Protein AF-A0A5S5CEU0-F1 (afdb_monomer)

Radius of gyration: 12.34 Å; Cα contacts (8 Å, |Δi|>4): 49; chains: 1; bounding box: 27×25×31 Å

Structure (mmCIF, N/CA/C/O backbone):
data_AF-A0A5S5CEU0-F1
#
_entry.id   AF-A0A5S5CEU0-F1
#
loop_
_atom_site.group_PDB
_atom_site.id
_atom_site.type_symbol
_ato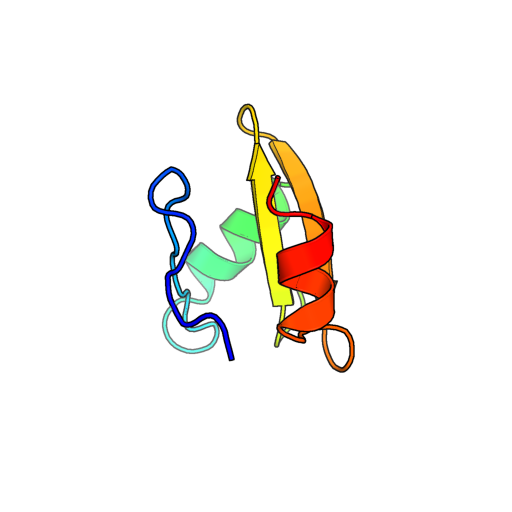m_site.label_atom_id
_atom_site.label_alt_id
_atom_site.label_comp_id
_atom_site.label_asym_id
_atom_site.label_entity_id
_atom_site.label_seq_id
_atom_site.pdbx_PDB_ins_code
_atom_site.Cartn_x
_atom_site.Cartn_y
_atom_site.Cartn_z
_atom_site.occupancy
_atom_site.B_iso_or_equiv
_atom_site.auth_seq_id
_atom_site.auth_comp_id
_atom_site.auth_asym_id
_atom_site.auth_atom_id
_atom_site.pdbx_PDB_model_num
ATOM 1 N N . MET A 1 1 ? -4.992 -13.519 -21.236 1.00 46.56 1 MET A N 1
ATOM 2 C CA . MET A 1 1 ? -4.951 -12.864 -19.915 1.00 46.56 1 MET A CA 1
ATOM 3 C C . MET A 1 1 ? -6.180 -11.975 -19.884 1.00 46.56 1 MET A C 1
ATOM 5 O O . MET A 1 1 ? -6.466 -11.371 -20.905 1.00 46.56 1 MET A O 1
ATOM 9 N N . GLN A 1 2 ? -7.031 -12.067 -18.862 1.00 48.97 2 GLN A N 1
ATOM 10 C CA . GLN A 1 2 ? -8.227 -11.217 -18.814 1.00 48.97 2 GLN A CA 1
ATOM 11 C C . GLN A 1 2 ? -7.759 -9.836 -18.345 1.00 48.97 2 GLN A C 1
ATOM 13 O O . GLN A 1 2 ? -7.475 -9.652 -17.168 1.00 48.97 2 GLN A O 1
ATOM 18 N N . ASP A 1 3 ? -7.562 -8.932 -19.303 1.00 63.25 3 ASP A N 1
ATOM 19 C CA . ASP A 1 3 ? -6.936 -7.615 -19.133 1.00 63.25 3 ASP A CA 1
ATOM 20 C C . ASP A 1 3 ? -7.961 -6.500 -18.837 1.00 63.25 3 ASP A C 1
ATOM 22 O O . ASP A 1 3 ? -7.790 -5.374 -19.298 1.00 63.25 3 ASP A O 1
ATOM 26 N N . ASP A 1 4 ? -9.041 -6.785 -18.098 1.00 72.44 4 ASP A N 1
ATOM 27 C CA . ASP A 1 4 ? -9.940 -5.725 -17.607 1.00 72.44 4 ASP A CA 1
ATOM 28 C C . ASP A 1 4 ? -9.760 -5.583 -16.086 1.00 72.44 4 ASP A C 1
ATOM 30 O O . ASP A 1 4 ? -10.116 -6.502 -15.340 1.00 72.44 4 ASP A O 1
ATOM 34 N N . PRO A 1 5 ? -9.140 -4.492 -15.600 1.00 76.75 5 PRO A N 1
ATOM 35 C CA . PRO A 1 5 ? -9.031 -4.239 -14.168 1.00 76.75 5 PRO A CA 1
ATOM 36 C C . PRO A 1 5 ?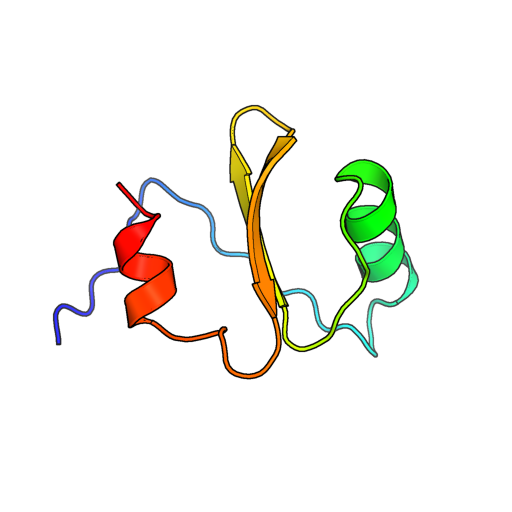 -10.426 -4.063 -13.554 1.00 76.75 5 PRO A C 1
ATOM 38 O O . PRO A 1 5 ? -11.330 -3.523 -14.194 1.00 76.75 5 PRO A O 1
ATOM 41 N N . ASN A 1 6 ? -10.608 -4.494 -12.300 1.00 84.12 6 ASN A N 1
ATOM 42 C CA . ASN A 1 6 ? -11.888 -4.329 -11.612 1.00 84.12 6 ASN A CA 1
ATOM 43 C C . ASN A 1 6 ? -12.204 -2.828 -11.482 1.00 84.12 6 ASN A C 1
ATOM 45 O O . ASN A 1 6 ? -11.528 -2.105 -10.755 1.00 84.12 6 ASN A O 1
ATOM 49 N N . ARG A 1 7 ? -13.235 -2.361 -12.196 1.00 87.12 7 ARG A N 1
ATOM 50 C CA . ARG A 1 7 ? -13.607 -0.937 -12.277 1.00 87.12 7 ARG A CA 1
ATOM 51 C C . ARG A 1 7 ? -14.280 -0.402 -11.015 1.00 87.12 7 ARG A C 1
ATOM 53 O O . ARG A 1 7 ? -14.479 0.803 -10.912 1.00 87.12 7 ARG A O 1
ATOM 60 N N . GLU A 1 8 ? -14.632 -1.277 -10.078 1.00 88.69 8 GLU A N 1
ATOM 61 C CA . GLU A 1 8 ? -15.171 -0.902 -8.768 1.00 88.69 8 GLU A CA 1
ATOM 62 C C . GLU A 1 8 ? -14.063 -0.593 -7.749 1.00 88.69 8 GLU A C 1
ATOM 64 O O . GLU A 1 8 ? -14.352 -0.200 -6.618 1.00 88.69 8 GLU A O 1
ATOM 69 N N . VAL A 1 9 ? -12.792 -0.768 -8.133 1.00 90.38 9 VAL A N 1
ATOM 70 C CA . VAL A 1 9 ? -11.630 -0.545 -7.272 1.00 90.38 9 VAL A CA 1
ATOM 71 C C . VAL A 1 9 ? -10.748 0.557 -7.844 1.00 90.38 9 VAL A C 1
ATOM 73 O O . VAL A 1 9 ? -10.329 0.516 -9.000 1.00 90.38 9 VAL A O 1
ATOM 76 N N . ASP A 1 10 ? -10.406 1.522 -6.995 1.00 92.75 10 ASP A N 1
ATOM 77 C CA . ASP A 1 10 ? -9.424 2.547 -7.324 1.00 92.75 10 ASP A CA 1
ATOM 78 C C . ASP A 1 10 ? -8.000 2.008 -7.157 1.00 92.75 10 ASP A C 1
ATOM 80 O O . ASP A 1 10 ? -7.611 1.512 -6.095 1.00 92.75 10 ASP A O 1
ATOM 84 N N . TYR A 1 11 ? -7.188 2.161 -8.201 1.00 92.12 11 TYR A N 1
ATOM 85 C CA . TYR A 1 11 ? -5.777 1.786 -8.186 1.00 92.12 11 TYR A CA 1
ATOM 86 C C . TYR A 1 11 ? -4.906 3.035 -8.079 1.00 92.12 11 TYR A C 1
ATOM 88 O O . TYR A 1 11 ? -4.905 3.889 -8.965 1.00 92.12 11 TYR A O 1
ATOM 96 N N . VAL A 1 12 ? -4.125 3.127 -7.003 1.00 94.31 12 VAL A N 1
ATOM 97 C CA . VAL A 1 12 ? -3.233 4.263 -6.742 1.00 94.31 12 VAL A CA 1
ATOM 98 C C . VAL A 1 12 ? -1.803 3.767 -6.578 1.00 94.31 12 VAL A C 1
ATOM 100 O O . VAL A 1 12 ? -1.543 2.818 -5.840 1.00 94.31 12 VAL A O 1
ATOM 103 N N . LEU A 1 13 ? -0.860 4.435 -7.246 1.00 94.88 13 LEU A N 1
ATOM 104 C CA . LEU A 1 13 ? 0.568 4.161 -7.118 1.00 94.88 13 LEU A CA 1
ATOM 105 C C . LEU A 1 13 ? 1.250 5.271 -6.321 1.00 94.88 13 LEU A C 1
ATOM 107 O O . LEU A 1 13 ? 1.221 6.439 -6.708 1.00 94.88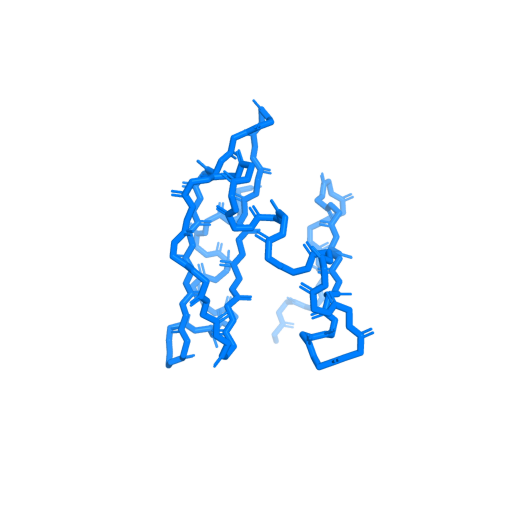 13 LEU A O 1
ATOM 111 N N . VAL A 1 14 ? 1.936 4.888 -5.248 1.00 94.88 14 VAL A N 1
ATOM 112 C CA . VAL A 1 14 ? 2.782 5.792 -4.465 1.00 94.88 14 VAL A CA 1
ATOM 113 C C . VAL A 1 14 ? 4.237 5.462 -4.745 1.00 94.88 14 VAL A C 1
ATOM 115 O O . VAL A 1 14 ? 4.695 4.349 -4.488 1.00 94.88 14 VAL A O 1
ATOM 118 N N . LYS A 1 15 ? 4.990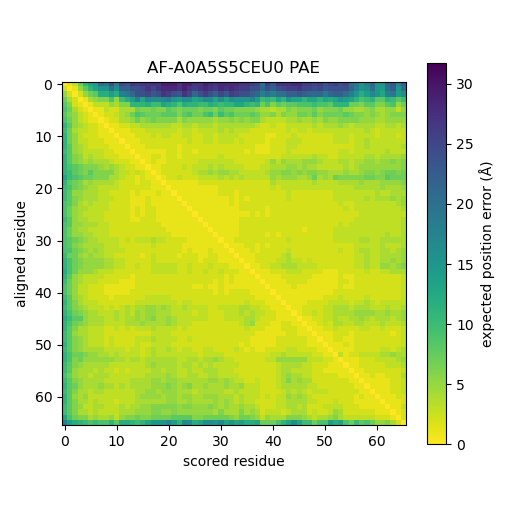 6.441 -5.251 1.00 95.06 15 LYS A N 1
ATOM 119 C CA . LYS A 1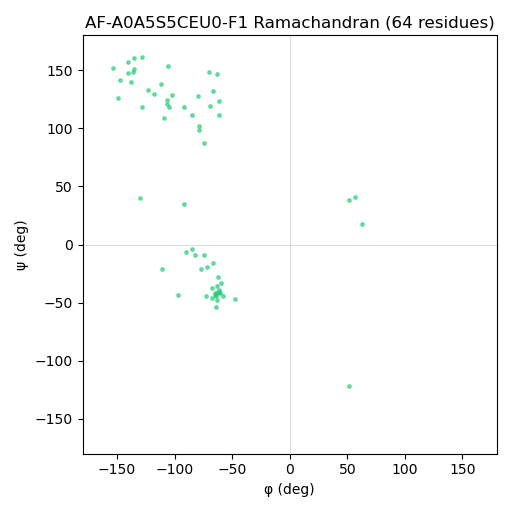 15 ? 6.430 6.278 -5.432 1.00 95.06 15 LYS A CA 1
ATOM 120 C C . LYS A 1 15 ? 7.154 6.603 -4.127 1.00 95.06 15 LYS A C 1
ATOM 122 O O . LYS A 1 15 ? 7.159 7.741 -3.661 1.00 95.06 15 LYS A O 1
ATOM 127 N N . VAL A 1 16 ? 7.730 5.575 -3.507 1.00 92.38 16 VAL A N 1
ATOM 128 C CA . VAL A 1 16 ? 8.250 5.639 -2.130 1.00 92.38 16 VAL A CA 1
ATOM 129 C C . VAL A 1 16 ? 9.368 6.672 -1.973 1.00 92.38 16 VAL A C 1
ATOM 131 O O . VAL A 1 16 ? 9.415 7.365 -0.960 1.00 92.38 16 VAL A O 1
ATOM 134 N N . ILE A 1 17 ? 10.264 6.794 -2.956 1.00 92.06 17 ILE A N 1
ATOM 135 C CA . ILE A 1 17 ? 11.433 7.681 -2.863 1.00 92.06 17 ILE A CA 1
ATOM 136 C C . ILE A 1 17 ? 11.009 9.147 -2.983 1.00 92.06 17 ILE A C 1
ATOM 138 O O . ILE A 1 17 ? 11.456 9.975 -2.190 1.00 92.06 17 ILE A O 1
ATOM 142 N N . GLU A 1 18 ? 10.126 9.459 -3.929 1.00 94.00 18 GLU A N 1
ATOM 143 C CA . GLU A 1 18 ? 9.640 10.815 -4.187 1.00 94.00 18 GLU A CA 1
ATOM 144 C C . GLU A 1 18 ? 8.587 11.274 -3.168 1.00 94.00 18 GLU A C 1
ATOM 146 O O . GLU A 1 18 ? 8.363 12.470 -3.006 1.00 94.00 18 GLU A O 1
ATOM 151 N N . SER A 1 19 ? 7.919 10.346 -2.478 1.00 94.38 19 SER A N 1
ATOM 152 C CA . SER A 1 19 ? 6.792 10.641 -1.581 1.00 94.38 19 SER A CA 1
ATOM 153 C C . SER A 1 19 ? 6.940 9.992 -0.204 1.00 94.38 19 SER A C 1
ATOM 155 O O . SER A 1 19 ? 5.959 9.525 0.374 1.00 94.38 19 SER A O 1
ATOM 157 N N . ARG A 1 20 ? 8.159 9.983 0.357 1.00 94.38 20 ARG A N 1
ATOM 158 C CA . ARG A 1 20 ? 8.457 9.377 1.672 1.00 94.38 20 ARG A CA 1
ATOM 159 C C . ARG A 1 20 ? 7.480 9.770 2.789 1.00 94.38 20 ARG A C 1
ATOM 161 O O . ARG A 1 20 ? 7.019 8.857 3.468 1.00 94.38 20 ARG A O 1
ATOM 168 N N . PRO A 1 21 ? 7.109 11.056 2.980 1.00 96.88 21 PRO A N 1
ATOM 169 C CA . PRO A 1 21 ? 6.158 11.4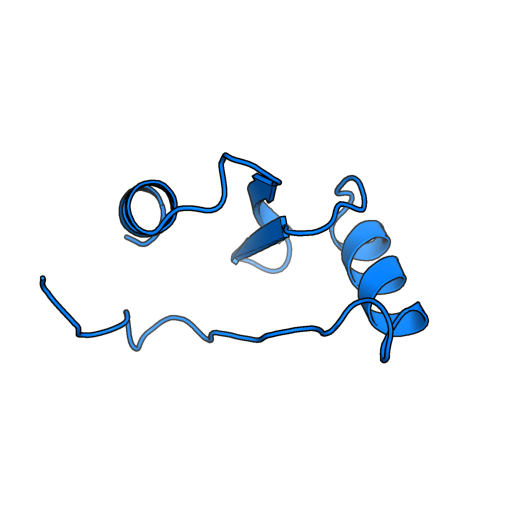22 4.031 1.00 96.88 21 PRO A CA 1
ATOM 170 C C . PRO A 1 21 ? 4.791 10.756 3.844 1.00 96.88 21 PRO A C 1
ATOM 172 O O . PRO A 1 21 ? 4.227 10.233 4.797 1.00 96.88 21 PRO A O 1
ATOM 175 N N . VAL A 1 22 ? 4.291 10.711 2.604 1.00 96.38 22 VAL A N 1
ATOM 176 C CA . VAL A 1 22 ? 3.011 10.071 2.265 1.00 96.38 22 VAL A CA 1
ATOM 177 C C . VAL A 1 22 ? 3.098 8.559 2.460 1.00 96.38 22 VAL A C 1
ATOM 179 O O . VAL A 1 22 ? 2.224 7.961 3.077 1.00 96.38 22 VAL A O 1
ATOM 182 N N . SER A 1 23 ? 4.173 7.937 1.977 1.00 96.25 23 SER A N 1
ATOM 183 C CA . SER A 1 23 ? 4.374 6.492 2.080 1.00 96.25 23 SER A CA 1
ATOM 184 C C . SER A 1 23 ? 4.490 6.020 3.535 1.00 96.25 23 SER A C 1
ATOM 186 O O . SER A 1 23 ? 3.873 5.020 3.897 1.00 96.25 23 SER A O 1
ATOM 188 N N . ASN A 1 24 ? 5.205 6.764 4.384 1.00 96.56 24 ASN A N 1
ATOM 189 C CA . ASN A 1 24 ? 5.273 6.482 5.819 1.00 96.56 24 ASN A CA 1
ATOM 190 C C . ASN A 1 24 ? 3.907 6.665 6.487 1.00 96.56 24 ASN A C 1
ATOM 192 O O . ASN A 1 24 ? 3.483 5.810 7.259 1.00 96.56 24 ASN A O 1
ATOM 196 N N . ARG A 1 25 ? 3.190 7.741 6.138 1.00 97.38 25 ARG A N 1
ATOM 197 C CA . ARG A 1 25 ? 1.873 8.029 6.705 1.00 97.38 25 ARG A CA 1
ATOM 198 C C . ARG A 1 25 ? 0.850 6.935 6.400 1.00 97.38 25 ARG A C 1
ATOM 200 O O . ARG A 1 25 ? 0.109 6.546 7.290 1.00 97.38 25 ARG A O 1
ATOM 207 N N . ILE A 1 26 ? 0.852 6.393 5.180 1.00 95.88 26 ILE A N 1
ATOM 208 C CA . ILE A 1 26 ? 0.006 5.248 4.806 1.00 95.88 26 ILE A CA 1
ATOM 209 C C . ILE A 1 26 ? 0.292 4.041 5.709 1.00 95.88 26 ILE A C 1
ATOM 211 O O . ILE A 1 26 ? -0.641 3.388 6.172 1.00 95.88 26 ILE A O 1
ATOM 215 N N . ALA A 1 27 ? 1.569 3.750 5.973 1.00 96.31 27 ALA A N 1
ATOM 216 C CA . ALA A 1 27 ? 1.950 2.635 6.833 1.00 96.31 27 ALA A CA 1
ATOM 217 C C . ALA A 1 27 ? 1.477 2.831 8.283 1.00 96.31 27 ALA A C 1
ATOM 219 O O . ALA A 1 27 ? 0.946 1.896 8.884 1.00 96.31 27 ALA A O 1
ATOM 220 N N . GLU A 1 28 ? 1.612 4.048 8.815 1.00 96.94 28 GLU A N 1
ATOM 221 C CA . GLU A 1 28 ? 1.135 4.428 10.149 1.00 96.94 28 GLU A CA 1
ATOM 222 C C . GLU A 1 28 ? -0.393 4.355 10.263 1.00 96.94 28 GLU A C 1
ATOM 224 O O . GLU A 1 28 ? -0.905 3.659 11.139 1.00 96.94 28 GLU A O 1
ATOM 229 N N . ASP A 1 29 ? -1.120 5.018 9.358 1.00 96.75 29 ASP A N 1
ATOM 230 C CA . ASP A 1 29 ? -2.585 5.115 9.396 1.00 96.75 29 ASP A CA 1
ATOM 231 C C . ASP A 1 29 ? -3.253 3.742 9.236 1.00 96.75 29 ASP A C 1
ATOM 233 O O . ASP A 1 29 ? -4.275 3.462 9.863 1.00 96.75 29 ASP A O 1
ATOM 237 N N . LEU A 1 30 ? -2.666 2.861 8.422 1.00 96.19 30 LEU A N 1
ATOM 238 C CA . LEU A 1 30 ? -3.176 1.506 8.202 1.00 96.19 30 LEU A CA 1
ATOM 239 C C . LEU A 1 30 ? -2.590 0.477 9.180 1.00 96.19 30 LEU A C 1
ATOM 241 O O . LEU A 1 30 ? -3.010 -0.683 9.175 1.00 96.19 30 LEU A O 1
ATOM 245 N N . GLY A 1 31 ? -1.617 0.865 10.010 1.00 95.94 31 GLY A N 1
ATOM 246 C CA . GLY A 1 31 ? -0.922 -0.029 10.935 1.00 95.94 31 GLY A CA 1
ATOM 247 C C . GLY A 1 31 ? -0.263 -1.216 10.225 1.00 95.94 31 GLY A C 1
ATOM 248 O O . GLY A 1 31 ? -0.378 -2.358 10.686 1.00 95.94 31 GLY A O 1
ATOM 249 N N . VAL A 1 32 ? 0.355 -0.986 9.065 1.00 95.69 32 VAL A N 1
ATOM 250 C CA . VAL A 1 32 ? 1.122 -1.992 8.310 1.00 95.69 32 VAL A CA 1
ATOM 251 C C . VAL A 1 32 ? 2.614 -1.722 8.438 1.00 95.69 32 VAL A C 1
ATOM 253 O O . VAL A 1 32 ? 3.045 -0.588 8.632 1.00 95.69 32 VAL A O 1
ATOM 256 N N . LYS A 1 33 ? 3.434 -2.766 8.307 1.00 96.00 33 LYS A N 1
ATOM 257 C CA . LYS A 1 33 ? 4.881 -2.577 8.194 1.00 96.00 33 LYS A CA 1
ATOM 258 C C . LYS A 1 33 ? 5.176 -1.866 6.873 1.00 96.00 33 LYS A C 1
ATOM 260 O O . LYS A 1 33 ? 4.671 -2.289 5.837 1.00 96.00 33 LYS A O 1
ATOM 265 N N . HIS A 1 34 ? 5.995 -0.818 6.911 1.00 95.44 34 HIS A N 1
ATOM 266 C CA . HIS A 1 34 ? 6.459 -0.145 5.699 1.00 95.44 34 HIS A CA 1
ATOM 267 C C . HIS A 1 34 ? 7.419 -1.056 4.926 1.00 95.44 34 HIS A C 1
ATOM 269 O O . HIS A 1 34 ? 8.448 -1.480 5.462 1.00 95.44 34 HIS A O 1
ATOM 275 N N . GLU A 1 35 ? 7.059 -1.393 3.689 1.00 95.31 35 GLU A N 1
ATOM 276 C CA . GLU A 1 35 ? 7.839 -2.264 2.809 1.00 95.31 35 GLU A CA 1
ATOM 277 C C . GLU A 1 35 ? 7.804 -1.743 1.366 1.00 95.31 35 GLU A C 1
ATOM 279 O O . GLU A 1 35 ? 6.890 -1.023 0.967 1.00 95.31 35 GLU A O 1
ATOM 284 N N . SER A 1 36 ? 8.801 -2.109 0.558 1.00 93.19 36 SER A N 1
ATOM 285 C CA . SER A 1 36 ? 8.845 -1.744 -0.8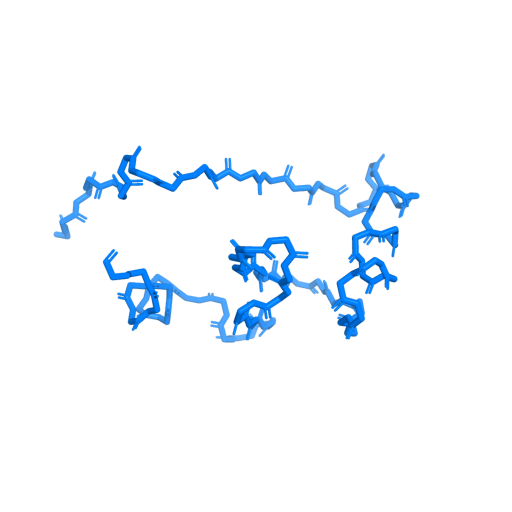60 1.00 93.19 36 SER A CA 1
ATOM 286 C C . SER A 1 36 ? 9.563 -2.829 -1.671 1.00 93.19 36 SER A C 1
ATOM 288 O O . SER A 1 36 ? 10.714 -3.129 -1.353 1.00 93.19 36 SER A O 1
ATOM 290 N N . PRO A 1 37 ? 8.955 -3.381 -2.740 1.00 94.44 37 PRO A N 1
ATOM 291 C CA . PRO A 1 37 ? 7.595 -3.116 -3.221 1.00 94.44 37 PRO A CA 1
ATOM 292 C C . PRO A 1 37 ? 6.525 -3.690 -2.275 1.00 94.44 37 PRO A C 1
ATOM 294 O O . PRO A 1 37 ? 6.746 -4.724 -1.642 1.00 94.44 37 PRO A O 1
ATOM 297 N N . GLN A 1 38 ? 5.367 -3.031 -2.191 1.00 96.50 38 GLN A N 1
ATOM 298 C CA . GLN A 1 38 ? 4.236 -3.446 -1.357 1.00 96.50 38 GLN A CA 1
ATOM 299 C C . GLN A 1 38 ? 2.904 -3.049 -2.009 1.00 96.50 38 GLN A C 1
ATOM 301 O O . GLN A 1 38 ? 2.790 -1.968 -2.584 1.00 96.50 38 GLN A O 1
ATOM 306 N N . ILE A 1 39 ? 1.902 -3.922 -1.903 1.00 95.56 39 ILE A N 1
ATOM 307 C CA . ILE A 1 39 ? 0.499 -3.658 -2.241 1.00 95.56 39 ILE A CA 1
ATOM 308 C C . ILE A 1 39 ? -0.299 -3.675 -0.946 1.00 95.56 39 ILE A C 1
ATOM 310 O O . ILE A 1 39 ? -0.111 -4.559 -0.107 1.00 95.56 39 ILE A O 1
ATOM 314 N N . ILE A 1 40 ? -1.217 -2.724 -0.812 1.00 96.06 40 ILE A N 1
ATOM 315 C CA . ILE A 1 40 ? -2.167 -2.658 0.291 1.00 96.06 40 ILE A CA 1
ATOM 316 C C . ILE A 1 40 ? -3.557 -2.523 -0.320 1.00 96.06 40 ILE A C 1
ATOM 318 O O . ILE A 1 40 ? -3.833 -1.548 -1.015 1.00 96.06 40 ILE A O 1
ATOM 322 N N . TYR A 1 41 ? -4.426 -3.498 -0.067 1.00 95.44 41 TYR A N 1
ATOM 323 C CA . TYR A 1 41 ? -5.839 -3.388 -0.397 1.00 95.44 41 TYR A CA 1
ATOM 324 C C . TYR A 1 41 ? -6.577 -2.823 0.817 1.00 95.44 41 TYR A C 1
ATOM 326 O O . TYR A 1 41 ? -6.557 -3.413 1.903 1.00 95.44 41 TYR A O 1
ATOM 334 N N . VAL A 1 42 ? -7.181 -1.650 0.636 1.00 94.50 42 VAL A N 1
ATOM 335 C CA . VAL A 1 42 ? -7.923 -0.923 1.669 1.00 94.50 42 VAL A CA 1
ATOM 336 C C . VAL A 1 42 ? -9.414 -1.118 1.432 1.00 94.50 42 VAL A C 1
ATOM 338 O O . VAL A 1 42 ? -9.904 -0.878 0.331 1.00 94.50 42 VAL A O 1
ATOM 341 N N . LYS A 1 43 ? -10.140 -1.520 2.475 1.00 93.25 43 LYS A N 1
ATOM 342 C CA . LYS A 1 43 ? -11.598 -1.673 2.461 1.00 93.25 43 LYS A CA 1
ATOM 343 C C . LYS A 1 43 ? -12.162 -1.122 3.761 1.00 93.25 43 LYS A C 1
ATOM 345 O O . LYS A 1 43 ? -11.544 -1.284 4.809 1.00 93.25 43 LYS A O 1
ATOM 350 N N . ASP A 1 44 ? -13.289 -0.418 3.688 1.00 93.12 44 ASP A N 1
ATOM 351 C CA . ASP A 1 44 ? -13.956 0.166 4.862 1.00 93.12 44 ASP A CA 1
ATOM 352 C C . ASP A 1 44 ? -13.009 1.009 5.744 1.00 93.12 44 ASP A C 1
ATOM 354 O O . ASP A 1 44 ? -13.077 0.994 6.970 1.00 93.12 44 ASP A O 1
ATOM 358 N N . ARG A 1 45 ? -12.105 1.761 5.092 1.00 91.62 45 ARG A N 1
ATOM 359 C CA . ARG A 1 45 ? -11.064 2.612 5.710 1.00 91.62 45 ARG A CA 1
ATOM 360 C C . ARG A 1 45 ? -10.015 1.868 6.548 1.00 91.62 45 ARG A C 1
ATOM 362 O O . ARG A 1 45 ? -9.298 2.504 7.315 1.00 91.62 45 ARG A O 1
ATOM 369 N N . ALA A 1 46 ? -9.881 0.556 6.382 1.00 93.25 46 ALA A N 1
ATOM 370 C CA . ALA A 1 46 ? -8.884 -0.258 7.067 1.00 93.25 46 ALA A CA 1
ATOM 371 C C . ALA A 1 46 ? -8.073 -1.111 6.081 1.00 93.25 46 ALA A C 1
ATOM 373 O O . ALA A 1 46 ? -8.497 -1.360 4.948 1.00 93.25 46 ALA A O 1
ATOM 374 N N . LYS A 1 47 ? -6.899 -1.595 6.515 1.00 94.19 47 LYS A N 1
ATOM 375 C CA . LYS A 1 47 ? -6.168 -2.623 5.761 1.00 94.19 47 LYS A CA 1
ATOM 376 C C . LYS A 1 47 ? -7.034 -3.883 5.683 1.00 94.19 47 LYS A C 1
ATOM 378 O O . LYS A 1 47 ? -7.428 -4.429 6.711 1.00 94.19 47 LYS A O 1
ATOM 383 N N . TYR A 1 48 ? -7.316 -4.347 4.474 1.00 94.88 48 TYR A N 1
ATOM 384 C CA . TYR A 1 48 ? -7.979 -5.629 4.249 1.00 94.88 48 TYR A CA 1
ATOM 385 C C . TYR A 1 48 ? -6.953 -6.716 3.937 1.00 94.88 48 TYR A C 1
ATOM 387 O O . TYR A 1 48 ? -7.009 -7.812 4.486 1.00 94.88 48 TYR A O 1
ATOM 395 N N . TRP A 1 49 ? -5.973 -6.392 3.094 1.00 95.44 49 TRP A N 1
ATOM 396 C CA . TRP A 1 49 ? -4.933 -7.330 2.690 1.00 95.44 49 TRP A CA 1
ATOM 397 C C . TRP A 1 49 ? -3.649 -6.605 2.289 1.00 95.44 49 TRP A C 1
ATOM 399 O O . TRP A 1 49 ? -3.693 -5.468 1.818 1.00 95.44 49 TRP A O 1
ATOM 409 N N . THR A 1 50 ? -2.503 -7.268 2.450 1.00 95.69 50 THR A N 1
ATOM 410 C CA . THR A 1 50 ? -1.205 -6.754 2.001 1.00 95.69 50 THR A CA 1
ATOM 411 C C . THR A 1 50 ? -0.339 -7.851 1.401 1.00 95.69 50 THR A C 1
ATOM 413 O O . THR A 1 50 ? -0.323 -8.971 1.913 1.00 95.69 50 THR A O 1
ATOM 416 N N . ALA A 1 51 ? 0.484 -7.494 0.420 1.00 96.19 51 ALA A N 1
ATOM 417 C CA . ALA A 1 51 ? 1.604 -8.308 -0.045 1.00 96.19 51 ALA A CA 1
ATOM 418 C C . ALA A 1 51 ? 2.842 -7.441 -0.244 1.00 96.19 51 ALA A C 1
ATOM 420 O O . ALA A 1 51 ? 2.729 -6.276 -0.617 1.00 96.19 51 ALA A O 1
ATOM 421 N N . SER A 1 52 ? 4.026 -8.011 -0.038 1.00 96.12 52 SER A N 1
ATOM 422 C CA . SER A 1 52 ? 5.299 -7.321 -0.236 1.00 96.12 52 SER A CA 1
ATOM 423 C C . SER A 1 52 ? 6.303 -8.196 -0.987 1.00 96.12 52 SER A C 1
ATOM 425 O O . SER A 1 52 ? 6.154 -9.419 -1.065 1.00 96.12 52 SER A O 1
ATOM 427 N N . HIS A 1 53 ? 7.325 -7.566 -1.567 1.00 93.56 53 HIS A N 1
ATOM 428 C CA . HIS A 1 53 ? 8.442 -8.235 -2.240 1.00 93.56 53 HIS A CA 1
ATOM 429 C C . HIS A 1 53 ? 7.979 -9.264 -3.292 1.00 93.56 53 HIS A C 1
ATOM 431 O O . HIS A 1 53 ? 7.263 -8.911 -4.226 1.00 93.56 53 HIS A O 1
ATOM 437 N N . SER A 1 54 ? 8.369 -10.536 -3.152 1.00 93.62 54 SER A N 1
ATOM 438 C CA . SER A 1 54 ? 8.034 -11.616 -4.092 1.00 93.62 54 SER A CA 1
ATOM 439 C C . SER A 1 54 ? 6.545 -11.966 -4.131 1.00 93.62 54 SER A C 1
ATOM 441 O O . SER A 1 54 ? 6.098 -12.610 -5.078 1.00 93.62 54 SER A O 1
ATOM 443 N N . ALA A 1 55 ? 5.763 -11.543 -3.133 1.00 92.38 55 ALA A N 1
ATOM 444 C CA . ALA A 1 55 ? 4.327 -11.790 -3.091 1.00 92.38 55 ALA A CA 1
ATOM 445 C C . ALA A 1 55 ? 3.519 -10.782 -3.928 1.00 92.38 55 ALA A C 1
ATOM 447 O O . ALA A 1 55 ? 2.323 -10.994 -4.133 1.00 92.38 55 ALA A O 1
ATOM 448 N N . VAL A 1 56 ? 4.141 -9.716 -4.440 1.00 91.62 56 VAL A N 1
ATOM 449 C CA . VAL A 1 56 ? 3.509 -8.741 -5.341 1.00 91.62 56 VAL A CA 1
ATOM 450 C C . VAL A 1 56 ? 3.361 -9.377 -6.729 1.00 91.62 56 VAL A C 1
ATOM 452 O O . VAL A 1 56 ? 4.234 -9.257 -7.584 1.00 91.62 56 VAL A O 1
ATOM 455 N N . THR A 1 57 ? 2.256 -10.095 -6.948 1.00 91.50 57 THR A N 1
ATOM 456 C CA . THR A 1 57 ? 1.946 -10.766 -8.220 1.00 91.50 57 THR A CA 1
ATOM 457 C C . THR A 1 57 ? 0.490 -10.543 -8.621 1.00 91.50 57 THR A C 1
ATOM 459 O O . THR A 1 57 ? -0.387 -10.433 -7.762 1.00 91.50 57 THR A O 1
ATOM 462 N N . SER A 1 58 ? 0.204 -10.544 -9.927 1.00 87.38 58 SER A N 1
ATOM 463 C CA . SER A 1 58 ? -1.170 -10.412 -10.434 1.00 87.38 58 SER A CA 1
ATOM 464 C C . SER A 1 58 ? -2.088 -11.534 -9.948 1.00 87.38 58 SER A C 1
ATOM 466 O O . SER A 1 58 ? -3.261 -11.291 -9.692 1.00 87.38 58 SER A O 1
ATOM 468 N N . ALA A 1 59 ? -1.549 -12.744 -9.763 1.00 87.81 59 ALA A N 1
ATOM 469 C CA . ALA A 1 59 ? -2.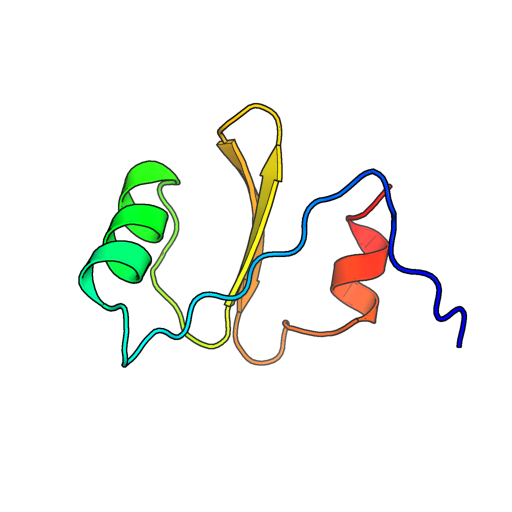301 -13.882 -9.243 1.00 87.81 59 ALA A CA 1
ATOM 470 C C . ALA A 1 59 ? -2.775 -13.646 -7.800 1.00 87.81 59 ALA A C 1
ATOM 472 O O . ALA A 1 59 ? -3.938 -13.890 -7.491 1.00 87.81 59 ALA A O 1
ATOM 473 N N . HIS A 1 60 ? -1.905 -13.120 -6.930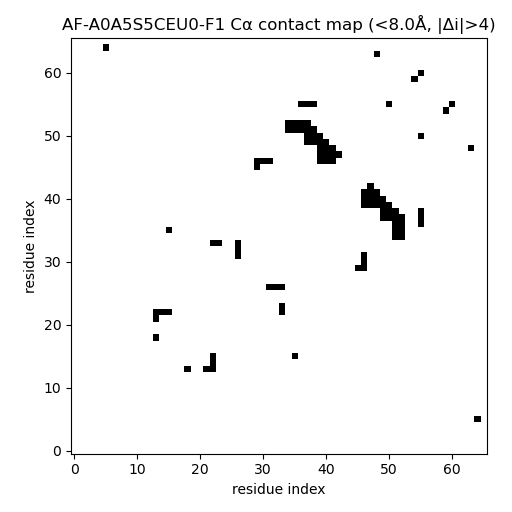 1.00 88.56 60 HIS A N 1
ATOM 474 C CA . HIS A 1 60 ? -2.294 -12.790 -5.558 1.00 88.56 60 HIS A CA 1
ATOM 475 C C . HIS A 1 60 ? -3.292 -11.634 -5.496 1.00 88.56 60 HIS A C 1
ATOM 477 O O . HIS A 1 60 ? -4.212 -11.687 -4.687 1.00 88.56 60 HIS A O 1
ATOM 483 N N . MET A 1 61 ? -3.153 -10.622 -6.360 1.00 88.56 61 MET A N 1
ATOM 484 C CA . MET A 1 61 ? -4.137 -9.538 -6.433 1.00 88.56 61 MET A CA 1
ATOM 485 C C . MET A 1 61 ? -5.512 -10.053 -6.872 1.00 88.56 61 MET A C 1
ATOM 487 O O . MET A 1 61 ? -6.510 -9.754 -6.226 1.00 88.56 61 MET A O 1
ATOM 491 N N . ALA A 1 62 ? -5.572 -10.864 -7.931 1.00 87.25 62 ALA A N 1
ATOM 492 C CA . ALA A 1 62 ? -6.830 -11.411 -8.438 1.00 87.25 62 ALA A CA 1
ATOM 493 C C . ALA A 1 62 ? -7.544 -12.314 -7.418 1.00 87.25 62 ALA A C 1
ATOM 495 O O . ALA A 1 62 ? -8.763 -12.398 -7.429 1.00 87.25 62 ALA A O 1
ATOM 496 N N . ALA A 1 63 ? -6.804 -12.965 -6.517 1.00 87.50 63 ALA A N 1
ATOM 497 C CA . ALA A 1 63 ? -7.390 -13.806 -5.475 1.00 87.50 63 ALA A CA 1
ATOM 498 C C . ALA A 1 63 ? -8.104 -13.015 -4.360 1.00 87.50 63 ALA A C 1
ATOM 500 O O . ALA A 1 63 ? -8.894 -13.598 -3.621 1.00 87.50 63 ALA A O 1
ATOM 501 N N . VAL A 1 64 ? -7.805 -11.719 -4.198 1.00 88.06 64 VAL A N 1
ATOM 502 C CA . VAL A 1 64 ? -8.374 -10.875 -3.126 1.00 88.06 64 VAL A CA 1
ATOM 503 C C . VAL A 1 64 ? -9.338 -9.808 -3.640 1.00 88.06 64 VAL A C 1
ATOM 505 O O . VAL A 1 64 ? -10.168 -9.313 -2.875 1.00 88.06 64 VAL A O 1
ATOM 508 N N . LEU A 1 65 ? -9.237 -9.464 -4.924 1.00 83.31 65 LEU A N 1
ATOM 509 C CA . LEU A 1 65 ? -10.192 -8.624 -5.634 1.00 83.31 65 LEU A CA 1
ATOM 510 C C . LEU A 1 65 ? -11.404 -9.498 -5.988 1.00 83.31 65 LEU A C 1
ATOM 512 O O . LEU A 1 65 ? -11.321 -10.318 -6.898 1.00 83.31 65 LEU A O 1
ATOM 516 N N . ASN A 1 66 ? -12.484 -9.362 -5.216 1.00 65.62 66 ASN A N 1
ATOM 517 C CA . ASN A 1 66 ? -13.764 -10.029 -5.486 1.00 65.62 66 ASN A CA 1
ATOM 518 C C . ASN A 1 66 ? -14.615 -9.199 -6.444 1.00 65.62 66 ASN A C 1
ATOM 520 O O . ASN A 1 66 ? -14.464 -7.956 -6.408 1.00 65.62 66 ASN A O 1
#

Nearest PDB structures (foldseek):
  3iv4-assembly1_A  TM=9.337E-01  e=7.973E-03  Staphylococcus aureus subsp. aureus N315
  6iy9-assembly2_B  TM=4.880E-01  e=1.555E+00  Streptomyces hygroscopicus
  1yfb-assembly1_A  TM=2.752E-01  e=1.670E+00  Bacillus subtilis

Solvent-accessible surface area (backbone atoms only — not comparable to full-atom values): 4433 Å² total; per-residue (Å²): 129,90,86,69,76,67,84,94,56,90,85,83,87,81,58,56,85,88,34,45,71,60,51,52,46,52,21,60,78,49,72,46,84,81,65,82,56,60,49,75,46,74,49,98,93,35,67,71,47,74,35,46,56,92,54,64,42,72,70,58,50,57,75,70,59,126

Secondary structure (DSSP, 8-state):
------TTS------TTTTHHHHHHHHHHHT----SSEEEEEETTEEEEEEEGGG--HHHHHHH--

Mean predicted aligned error: 4.17 Å

pLDDT: mean 90.45, std 10.06, range [46.56, 97.38]

Foldseek 3Di:
DPPDPDPVDDDDDDDCVVPVVVQVVVCVQQVHDRAPPKDFDDDPSHTPDMDHDPRPDPVNVVVPPD

InterPro domains:
  IPR022551 BrxC [PF11009] (6-60)

Sequence (66 aa):
MQDDPNREVDYVLVKVIESRPVSNRIAEDLGVKHESPQIIYVKDRAKYWTASHSAVTSAHMAAVLN

Organism: NCBI:txid582686